Protein AF-A0A1F9VHB9-F1 (afdb_monomer)

Sequence (87 aa):
NRGNLYARQEIEAPVRTLTTSVLTRGLELKMLPVRSSRPIPKEKLFAAMDAVKLITVTTPVKAGTVIAPDFLGLGVDLVACRGLEKA

Foldseek 3Di:
DDDDPPPPPPDDFPWDWDWDWAAEDQWPDRTFIKIKPDTDGPVCNVVLVVVRPVQYHHAWDAFQDFSAQCRVVPRITITTRGTIHGD

Mean predicted aligned error: 7.5 Å

Nearest PDB structures (foldseek):
  2jov-assembly1_A  TM=9.237E-01  e=2.569E-05  Clostridium perfringens

Secondary structure (DSSP, 8-state):
---TTSSS--SS--EE--EEEEEESSBSSSEEEEEESS-EETTHHHHHHHHHHH-EE-S-B-TT-EEETTGGGSS--EEESS-B-B-

Radius of gyration: 15.06 Å; Cα contacts (8 Å, |Δi|>4): 163; chains: 1; bounding box: 36×37×32 Å

pLDDT: mean 84.98, std 16.18, range [43.03, 96.19]

Solvent-accessible surface area (backbone atoms only — not comparable to full-atom values): 5173 Å² total; per-residue (Å²): 135,84,79,82,86,79,80,79,82,81,86,93,68,71,56,41,67,49,76,52,61,30,42,31,48,74,36,68,48,62,58,46,51,28,28,41,74,46,66,40,50,55,84,48,48,63,60,48,53,58,56,35,72,73,42,70,47,67,67,69,45,48,55,70,37,74,77,35,73,46,44,93,75,68,80,30,31,32,24,26,69,49,60,45,49,68,100

Structure (mmCIF, N/CA/C/O backbone):
data_AF-A0A1F9VHB9-F1
#
_entry.id   AF-A0A1F9VHB9-F1
#
loop_
_atom_site.group_PDB
_atom_site.id
_atom_site.type_symbol
_atom_site.label_atom_id
_atom_site.label_alt_id
_atom_site.label_comp_id
_atom_site.label_asym_id
_atom_site.label_entity_id
_atom_site.label_seq_id
_atom_site.pdbx_PDB_ins_code
_atom_site.Cartn_x
_atom_site.Cartn_y
_atom_site.Cartn_z
_atom_site.occupancy
_atom_site.B_iso_or_equiv
_atom_site.auth_seq_id
_atom_site.auth_comp_id
_atom_site.auth_asym_id
_atom_site.auth_atom_id
_atom_site.pdbx_PDB_model_num
ATOM 1 N N . ASN A 1 1 ? 18.256 -28.422 -6.394 1.00 43.03 1 ASN A N 1
ATOM 2 C CA . ASN A 1 1 ? 17.983 -27.362 -7.393 1.00 43.03 1 ASN A CA 1
ATOM 3 C C . ASN A 1 1 ? 17.583 -26.072 -6.669 1.00 43.03 1 ASN A C 1
ATOM 5 O O . ASN A 1 1 ? 16.422 -25.711 -6.684 1.00 43.03 1 ASN A O 1
ATOM 9 N N . ARG A 1 2 ? 18.391 -25.449 -5.800 1.00 43.81 2 ARG A N 1
ATOM 10 C CA . ARG A 1 2 ? 19.586 -24.618 -6.070 1.00 43.81 2 ARG A CA 1
ATOM 11 C C . ARG A 1 2 ? 19.462 -23.731 -7.323 1.00 43.81 2 ARG A C 1
ATOM 13 O O . ARG A 1 2 ? 19.742 -24.186 -8.420 1.00 43.81 2 ARG A O 1
ATOM 20 N N . GLY A 1 3 ? 19.082 -22.467 -7.110 1.00 47.66 3 GLY A N 1
ATOM 21 C CA . GLY A 1 3 ? 19.929 -21.344 -7.535 1.00 47.66 3 GLY A CA 1
ATOM 22 C C . GLY A 1 3 ? 19.601 -20.574 -8.817 1.00 47.66 3 GLY A C 1
ATOM 23 O O . GLY A 1 3 ? 20.337 -19.644 -9.107 1.00 47.66 3 GLY A O 1
ATOM 24 N N . ASN A 1 4 ? 18.537 -20.885 -9.564 1.00 45.09 4 ASN A N 1
ATOM 25 C CA . ASN A 1 4 ? 18.337 -20.282 -10.900 1.00 45.09 4 ASN A CA 1
ATOM 26 C C . ASN A 1 4 ? 17.381 -19.077 -10.984 1.00 45.09 4 ASN A C 1
ATOM 28 O O . ASN A 1 4 ? 17.176 -18.543 -12.068 1.00 45.09 4 ASN A O 1
ATOM 32 N N . LEU A 1 5 ? 16.818 -18.609 -9.867 1.00 46.91 5 LEU A N 1
ATOM 33 C CA . LEU A 1 5 ? 15.973 -17.399 -9.849 1.00 46.91 5 LEU A CA 1
ATOM 34 C C . LEU A 1 5 ? 16.715 -16.133 -9.396 1.00 46.91 5 LEU A C 1
ATOM 36 O O . LEU A 1 5 ? 16.105 -15.076 -9.291 1.00 46.91 5 LEU A O 1
ATOM 40 N N . TYR A 1 6 ? 18.023 -16.229 -9.141 1.00 44.69 6 TYR A N 1
ATOM 41 C CA . TYR A 1 6 ? 18.818 -15.152 -8.538 1.00 44.69 6 TYR A CA 1
ATOM 42 C C . TYR A 1 6 ? 19.741 -14.401 -9.515 1.00 44.69 6 TYR A C 1
ATOM 44 O O . TYR A 1 6 ? 20.535 -13.579 -9.077 1.00 44.69 6 TYR A O 1
ATOM 52 N N . ALA A 1 7 ? 19.646 -14.655 -10.826 1.00 43.84 7 ALA A N 1
ATOM 53 C CA . ALA A 1 7 ? 20.632 -14.183 -11.810 1.00 43.84 7 ALA A CA 1
ATOM 54 C C . ALA A 1 7 ? 20.050 -13.345 -12.971 1.00 43.84 7 ALA A C 1
ATOM 56 O O . ALA A 1 7 ? 20.646 -13.282 -14.041 1.00 43.84 7 ALA A O 1
ATOM 57 N N . ARG A 1 8 ? 18.872 -12.719 -12.804 1.00 46.72 8 ARG A N 1
ATOM 58 C CA . ARG A 1 8 ? 18.268 -11.836 -13.831 1.00 46.72 8 ARG A CA 1
ATOM 59 C C . ARG A 1 8 ? 17.602 -10.575 -13.266 1.00 46.72 8 ARG A C 1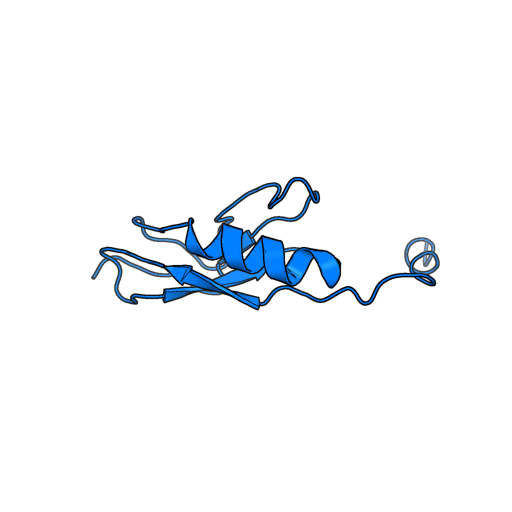
ATOM 61 O O . ARG A 1 8 ? 16.504 -10.219 -13.677 1.00 46.72 8 ARG A O 1
ATOM 68 N N . GLN A 1 9 ? 18.240 -9.904 -12.310 1.00 50.22 9 GLN A N 1
ATOM 69 C CA . GLN A 1 9 ? 17.877 -8.519 -11.955 1.00 50.22 9 GLN A CA 1
ATOM 70 C C . GLN A 1 9 ? 19.109 -7.613 -11.855 1.00 50.22 9 GLN A C 1
ATOM 72 O O . GLN A 1 9 ? 19.139 -6.648 -11.098 1.00 50.22 9 GLN A O 1
ATOM 77 N N . GLU A 1 10 ? 20.137 -7.920 -12.640 1.00 50.16 10 GLU A N 1
ATOM 78 C CA . GLU A 1 10 ? 21.064 -6.893 -13.090 1.00 50.16 10 GLU A CA 1
ATOM 79 C C . GLU A 1 10 ? 20.394 -6.164 -14.260 1.00 50.16 10 GLU A C 1
ATOM 81 O O . GLU A 1 10 ? 19.948 -6.824 -15.196 1.00 50.16 10 GLU A O 1
ATOM 86 N N . ILE A 1 11 ? 20.378 -4.824 -14.185 1.00 53.22 11 ILE A N 1
ATOM 87 C CA . ILE A 1 11 ? 20.095 -3.848 -15.258 1.00 53.22 11 ILE A CA 1
ATOM 88 C C . ILE A 1 11 ? 18.670 -3.224 -15.229 1.00 53.22 11 ILE A C 1
ATOM 90 O O . ILE A 1 11 ? 17.668 -3.864 -15.524 1.00 53.22 11 ILE A O 1
ATOM 94 N N . GLU A 1 12 ? 18.619 -1.936 -14.828 1.00 49.47 12 GLU A N 1
ATOM 95 C CA . GLU A 1 12 ? 18.012 -0.784 -15.557 1.00 49.47 12 GLU A CA 1
ATOM 96 C C . GLU A 1 12 ? 17.044 0.188 -14.850 1.00 49.47 12 GLU A C 1
ATOM 98 O O . GLU A 1 12 ? 16.893 1.309 -15.331 1.00 49.47 12 GLU A O 1
ATOM 103 N N . ALA A 1 13 ? 16.484 -0.097 -13.670 1.00 57.06 13 ALA A N 1
ATOM 104 C CA . ALA A 1 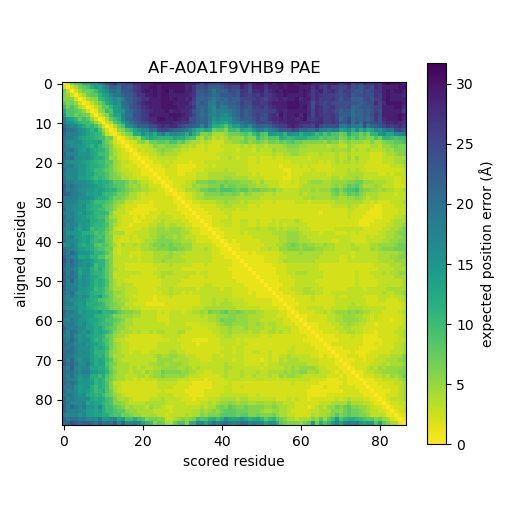13 ? 15.715 0.925 -12.941 1.00 57.06 13 ALA A CA 1
ATOM 105 C C . ALA A 1 13 ? 15.838 0.775 -11.418 1.00 57.06 13 ALA A C 1
ATOM 107 O O . ALA A 1 13 ? 15.710 -0.335 -10.904 1.00 57.06 13 ALA A O 1
ATOM 108 N N . PRO A 1 14 ? 16.044 1.864 -10.649 1.00 71.62 14 PRO A N 1
ATOM 109 C CA . PRO A 1 14 ? 16.066 1.789 -9.194 1.00 71.62 14 PRO A CA 1
ATOM 110 C C . PRO A 1 14 ? 14.663 1.453 -8.670 1.00 71.62 14 PRO A C 1
ATOM 112 O O . PRO A 1 14 ? 13.851 2.345 -8.430 1.00 71.62 14 PRO A O 1
ATOM 115 N N . VAL A 1 15 ? 14.355 0.169 -8.503 1.00 79.38 15 VAL A N 1
ATOM 116 C CA . VAL A 1 15 ? 13.097 -0.283 -7.903 1.00 79.38 15 VAL A CA 1
ATOM 117 C C . VAL A 1 15 ? 13.128 -0.072 -6.391 1.00 79.38 15 VAL A C 1
ATOM 119 O O . VAL A 1 15 ? 14.170 -0.196 -5.746 1.00 79.38 15 VAL A O 1
ATOM 122 N N . ARG A 1 16 ? 11.986 0.287 -5.804 1.00 81.88 16 ARG A N 1
ATOM 123 C CA . ARG A 1 16 ? 11.831 0.452 -4.353 1.00 81.88 16 ARG A CA 1
ATOM 124 C C . ARG A 1 16 ? 10.509 -0.147 -3.909 1.00 81.88 16 ARG A C 1
ATOM 126 O O . ARG A 1 16 ? 9.515 -0.059 -4.625 1.00 81.88 16 ARG A O 1
ATOM 133 N N . THR A 1 17 ? 10.484 -0.729 -2.715 1.00 86.50 17 THR A N 1
ATOM 134 C CA . THR A 1 17 ? 9.216 -1.034 -2.048 1.00 86.50 17 THR A CA 1
ATOM 135 C C . THR A 1 17 ? 8.514 0.287 -1.760 1.00 86.50 17 THR A C 1
ATOM 137 O O . THR A 1 17 ? 9.078 1.153 -1.089 1.00 86.50 17 THR A O 1
ATOM 140 N N . LEU A 1 18 ? 7.308 0.461 -2.297 1.00 88.31 18 LEU A N 1
ATOM 141 C CA . LEU A 1 18 ? 6.488 1.620 -1.984 1.00 88.31 18 LEU A CA 1
ATOM 142 C C . LEU A 1 18 ? 5.967 1.439 -0.563 1.00 88.31 18 LEU A C 1
ATOM 144 O O . LEU A 1 18 ? 5.266 0.468 -0.296 1.00 88.31 18 LEU A O 1
ATOM 148 N N . THR A 1 19 ? 6.284 2.377 0.319 1.00 91.56 19 THR A N 1
ATOM 149 C CA . THR A 1 19 ? 5.724 2.447 1.671 1.00 91.56 19 THR A CA 1
ATOM 150 C C . THR A 1 19 ? 4.998 3.775 1.783 1.00 91.56 19 THR A C 1
ATOM 152 O O . THR A 1 19 ? 5.612 4.829 1.639 1.00 91.56 19 THR A O 1
ATOM 155 N N . THR A 1 20 ? 3.686 3.727 1.974 1.00 93.19 20 THR A N 1
ATOM 156 C CA . THR A 1 20 ? 2.822 4.912 1.989 1.00 93.19 20 THR A CA 1
ATOM 157 C C . THR A 1 20 ? 1.632 4.675 2.915 1.00 93.19 20 THR A C 1
ATOM 159 O O . THR A 1 20 ? 1.570 3.662 3.609 1.00 93.19 20 THR A O 1
ATOM 162 N N . SER A 1 21 ? 0.690 5.602 2.977 1.00 94.56 21 SER A N 1
ATOM 163 C CA . SER A 1 21 ? -0.537 5.451 3.748 1.00 94.56 21 SER A CA 1
ATOM 164 C C . SER A 1 21 ? -1.756 5.806 2.911 1.00 94.56 21 SER A C 1
ATOM 166 O O . SER 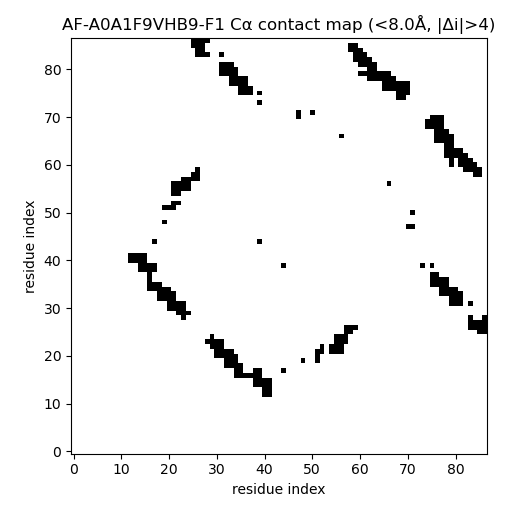A 1 21 ? -1.726 6.736 2.110 1.00 94.56 21 SER A O 1
ATOM 168 N N . VAL A 1 22 ? -2.839 5.057 3.110 1.00 94.81 22 VAL A N 1
ATOM 169 C CA . VAL A 1 22 ? -4.156 5.365 2.536 1.00 94.81 22 VAL A CA 1
ATOM 170 C C . VAL A 1 22 ? -5.014 6.060 3.580 1.00 94.81 22 VAL A C 1
ATOM 172 O O . VAL A 1 22 ? -4.883 5.807 4.784 1.00 94.81 22 VAL A O 1
ATOM 175 N N . LEU A 1 23 ? -5.894 6.945 3.118 1.00 95.25 23 LEU A N 1
ATOM 176 C CA . LEU A 1 23 ? -6.853 7.612 3.983 1.00 95.25 23 LEU A CA 1
ATOM 177 C C . LEU A 1 23 ? -7.858 6.587 4.508 1.00 95.25 23 LEU A C 1
ATOM 179 O O . LEU A 1 23 ? -8.326 5.717 3.773 1.00 95.25 23 LEU A O 1
ATOM 183 N N . THR A 1 24 ? -8.227 6.714 5.773 1.00 94.56 24 THR A N 1
ATOM 184 C CA . THR A 1 24 ? -9.285 5.912 6.383 1.00 94.56 24 THR A CA 1
ATOM 185 C C . THR A 1 24 ? -10.387 6.809 6.922 1.00 94.56 24 THR A C 1
ATOM 187 O O . THR A 1 24 ? -10.142 7.927 7.382 1.00 94.56 24 THR A O 1
ATOM 190 N N . ARG A 1 25 ? -11.630 6.329 6.868 1.00 93.94 25 ARG A N 1
ATOM 191 C CA . ARG A 1 25 ? -12.799 7.056 7.378 1.00 93.94 25 ARG A CA 1
ATOM 192 C C . ARG A 1 25 ? -13.659 6.120 8.221 1.00 93.94 25 ARG A C 1
ATOM 194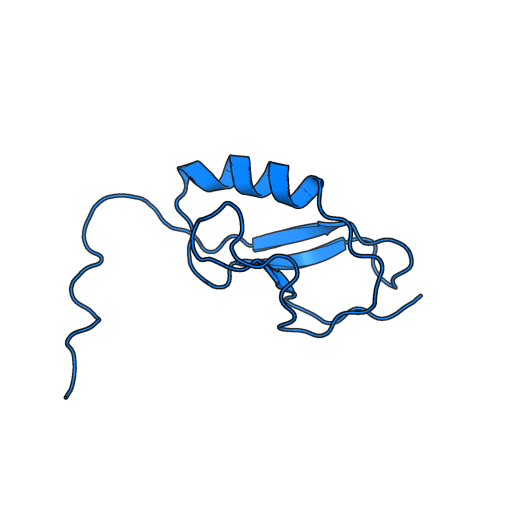 O O . ARG A 1 25 ? -14.066 5.071 7.740 1.00 93.94 25 ARG A O 1
ATOM 201 N N . GLY A 1 26 ? -13.950 6.525 9.459 1.00 90.50 26 GLY A N 1
ATOM 202 C CA . GLY A 1 26 ? -14.731 5.716 10.407 1.00 90.50 26 GLY A CA 1
ATOM 203 C C . GLY A 1 26 ? -13.943 4.587 11.085 1.00 90.50 26 GLY A C 1
ATOM 204 O O . GLY A 1 26 ? -14.551 3.683 11.649 1.00 90.50 26 GLY A O 1
ATOM 205 N N . LEU A 1 27 ? -12.608 4.630 11.018 1.00 92.31 27 LEU A N 1
ATOM 206 C CA . LEU A 1 27 ? -11.708 3.700 11.705 1.00 92.31 27 LEU A CA 1
ATOM 207 C C . LEU A 1 27 ? -10.928 4.421 12.807 1.00 92.31 27 LEU A C 1
ATOM 209 O O . LEU A 1 27 ? -10.846 5.651 12.810 1.00 92.31 27 LEU A O 1
ATOM 213 N N . GLU A 1 28 ? -10.333 3.643 13.707 1.00 91.25 28 GLU A N 1
ATOM 214 C CA . GLU A 1 28 ? -9.579 4.132 14.872 1.00 91.25 28 GLU A CA 1
ATOM 215 C C . GLU A 1 28 ? -8.428 5.097 14.511 1.00 91.25 28 GLU A C 1
ATOM 217 O O . GLU A 1 28 ? -8.144 6.042 15.246 1.00 91.25 28 GLU A O 1
ATOM 222 N N . LEU A 1 29 ? -7.790 4.911 13.348 1.00 90.62 29 LEU A N 1
ATOM 223 C CA . LEU A 1 29 ? -6.794 5.831 12.793 1.00 90.62 29 LEU A CA 1
ATOM 224 C C . LEU A 1 29 ? -7.333 6.474 11.518 1.00 90.62 29 LEU A C 1
ATOM 226 O O . LEU A 1 29 ? -8.102 5.851 10.792 1.00 90.62 29 LEU A O 1
ATOM 230 N N . LYS A 1 30 ? -6.870 7.697 11.219 1.00 91.75 30 LYS A N 1
ATOM 231 C CA . LYS A 1 30 ? -7.164 8.438 9.971 1.00 91.75 30 LYS A CA 1
ATOM 232 C C . LYS A 1 30 ? -6.282 8.035 8.784 1.00 91.75 30 LYS A C 1
ATOM 234 O O . LYS A 1 30 ? -6.586 8.395 7.651 1.00 91.75 30 LYS A O 1
ATOM 239 N N . MET A 1 31 ? -5.176 7.340 9.039 1.00 93.94 31 MET A N 1
ATOM 240 C CA . MET A 1 31 ? -4.277 6.850 8.000 1.00 93.94 31 MET A CA 1
ATOM 241 C C . MET A 1 31 ? -3.873 5.409 8.287 1.00 93.94 31 MET A C 1
ATOM 243 O O . MET A 1 31 ? -3.372 5.102 9.369 1.00 93.94 31 MET A O 1
ATOM 247 N N . LEU A 1 32 ? -4.055 4.539 7.296 1.00 94.56 32 LEU A N 1
ATOM 248 C CA . LEU A 1 32 ? -3.600 3.154 7.330 1.00 94.56 32 LEU A CA 1
ATOM 249 C C . LEU A 1 32 ? -2.258 3.045 6.604 1.00 94.56 32 LEU A C 1
ATOM 251 O O . LEU A 1 32 ? -2.212 3.339 5.407 1.00 94.56 32 LEU A O 1
ATOM 255 N N . PRO A 1 33 ? -1.178 2.591 7.262 1.00 95.12 33 PRO A N 1
ATOM 256 C CA . PRO A 1 33 ? 0.071 2.326 6.571 1.00 95.12 33 PRO A CA 1
ATOM 257 C C . PRO A 1 33 ? -0.087 1.110 5.656 1.00 95.12 33 PRO A C 1
ATOM 259 O O . PRO A 1 33 ? -0.527 0.034 6.075 1.00 95.12 33 PRO A O 1
ATOM 262 N N . VAL A 1 34 ? 0.313 1.289 4.405 1.00 95.56 34 VAL A N 1
ATOM 263 C CA . VAL A 1 34 ? 0.293 0.281 3.352 1.00 95.56 34 VAL A CA 1
ATOM 264 C C . VAL A 1 34 ? 1.664 0.188 2.691 1.00 95.56 34 VAL A C 1
ATOM 266 O O . VAL A 1 34 ? 2.463 1.128 2.694 1.00 95.56 34 VAL A O 1
ATOM 269 N N . ARG A 1 35 ? 1.941 -0.960 2.091 1.00 94.69 35 ARG A N 1
ATOM 270 C CA . ARG A 1 35 ? 3.136 -1.175 1.286 1.00 94.69 35 ARG A CA 1
ATOM 271 C C . ARG A 1 35 ? 2.807 -1.928 0.015 1.00 94.69 35 ARG A C 1
ATOM 273 O O . ARG A 1 35 ? 1.831 -2.673 -0.022 1.00 94.69 35 ARG A O 1
ATOM 280 N N . SER A 1 36 ? 3.647 -1.804 -0.999 1.00 94.31 36 SER A N 1
ATOM 281 C CA . SER A 1 36 ? 3.562 -2.693 -2.149 1.00 94.31 36 SER A CA 1
ATOM 282 C C . SER A 1 36 ? 3.995 -4.121 -1.777 1.00 94.31 36 SER A C 1
ATOM 284 O O . SER A 1 36 ? 4.869 -4.335 -0.926 1.00 94.31 36 SER A O 1
ATOM 286 N N . SER A 1 37 ? 3.373 -5.124 -2.398 1.00 93.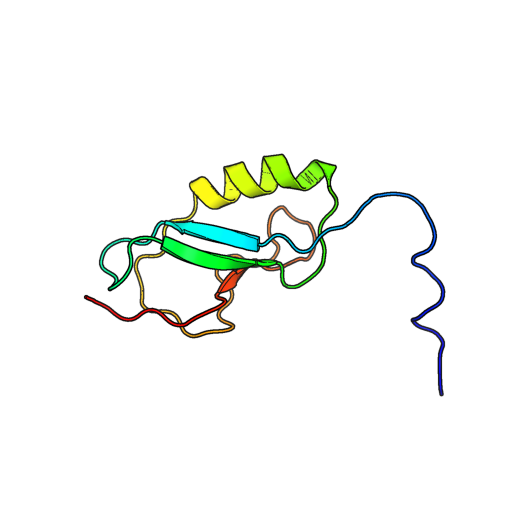50 37 SER A N 1
ATOM 287 C CA . SER A 1 37 ? 3.719 -6.536 -2.198 1.00 93.50 37 SER A CA 1
ATOM 288 C C . SER A 1 37 ? 5.084 -6.882 -2.801 1.00 93.50 37 SER A C 1
ATOM 290 O O . SER A 1 37 ? 5.776 -7.761 -2.287 1.00 93.50 37 SER A O 1
ATOM 292 N N . ARG A 1 38 ? 5.497 -6.145 -3.839 1.00 90.25 38 ARG A N 1
ATOM 293 C CA . ARG A 1 38 ? 6.788 -6.240 -4.536 1.00 90.25 38 ARG A CA 1
ATOM 294 C C . ARG A 1 38 ? 7.369 -4.840 -4.797 1.00 90.25 38 ARG A C 1
ATOM 296 O O . ARG A 1 38 ? 6.622 -3.859 -4.738 1.00 90.25 38 ARG A O 1
ATOM 303 N N . PRO A 1 39 ? 8.677 -4.709 -5.075 1.00 89.62 39 PRO A N 1
ATOM 304 C CA . PRO A 1 39 ? 9.270 -3.437 -5.483 1.00 89.62 39 PRO A CA 1
ATOM 305 C C . PRO A 1 39 ? 8.619 -2.889 -6.758 1.00 89.62 39 PRO A C 1
ATOM 307 O O . PRO A 1 39 ? 8.327 -3.654 -7.674 1.00 89.62 39 PRO A O 1
ATOM 310 N N . ILE A 1 40 ? 8.425 -1.570 -6.823 1.00 88.94 40 ILE A N 1
ATOM 311 C CA . ILE A 1 40 ? 7.935 -0.875 -8.020 1.00 88.94 40 ILE A CA 1
ATOM 312 C C . ILE A 1 40 ? 9.024 0.042 -8.604 1.00 88.94 40 ILE A C 1
ATOM 314 O O . ILE A 1 40 ? 9.889 0.513 -7.855 1.00 88.94 40 ILE A O 1
ATOM 318 N N . PRO A 1 41 ? 9.014 0.319 -9.921 1.00 88.56 41 PRO A N 1
ATOM 319 C CA . PRO A 1 41 ? 9.965 1.239 -10.548 1.00 88.56 41 PRO A CA 1
ATOM 320 C C . PRO A 1 41 ? 9.886 2.658 -9.967 1.00 88.56 41 PRO A C 1
ATOM 322 O O . PRO A 1 41 ? 8.793 3.165 -9.709 1.00 88.56 41 PRO A O 1
ATOM 325 N N . LYS A 1 42 ? 11.032 3.343 -9.811 1.00 84.56 42 LYS A N 1
ATOM 326 C CA . LYS A 1 42 ? 11.091 4.721 -9.271 1.00 84.56 42 LYS A CA 1
ATOM 327 C C . LYS A 1 42 ? 10.194 5.702 -10.025 1.00 84.56 42 LYS A C 1
ATOM 329 O O . LYS A 1 42 ? 9.556 6.543 -9.404 1.00 84.56 42 LYS A O 1
ATOM 334 N N . GLU A 1 43 ? 10.140 5.593 -11.345 1.00 87.44 43 GLU A N 1
ATOM 335 C CA . GLU A 1 43 ? 9.290 6.426 -12.206 1.00 87.44 43 GLU A CA 1
ATOM 336 C C . GLU A 1 43 ? 7.792 6.288 -11.890 1.00 87.44 43 GLU A C 1
ATOM 338 O O . GLU A 1 43 ? 7.036 7.245 -12.031 1.00 87.44 43 GLU A O 1
ATOM 343 N N . LYS A 1 44 ? 7.365 5.124 -11.383 1.00 88.69 44 LYS A N 1
ATOM 344 C CA . LYS A 1 44 ? 5.979 4.865 -10.985 1.00 88.69 44 LYS A CA 1
ATOM 345 C C . LYS A 1 44 ? 5.674 5.341 -9.570 1.00 88.69 44 LYS A C 1
ATOM 347 O O . LYS A 1 44 ? 4.505 5.362 -9.209 1.00 88.69 44 LYS A O 1
ATOM 352 N N . LEU A 1 45 ? 6.668 5.759 -8.775 1.00 88.62 45 LEU A N 1
ATOM 353 C CA . LEU A 1 45 ? 6.440 6.211 -7.396 1.00 88.62 45 LEU A CA 1
ATOM 354 C C . LEU A 1 45 ? 5.500 7.417 -7.336 1.00 88.62 45 LEU A C 1
ATOM 356 O O . LEU A 1 45 ? 4.607 7.435 -6.499 1.00 88.62 45 LEU A O 1
ATOM 360 N N . PHE A 1 46 ? 5.658 8.404 -8.221 1.00 89.81 46 PHE A N 1
ATOM 361 C CA . PHE A 1 46 ? 4.785 9.584 -8.222 1.00 89.81 46 PHE A CA 1
ATOM 362 C C . PHE A 1 46 ? 3.343 9.222 -8.595 1.00 89.81 46 PHE A C 1
ATOM 364 O O . PHE A 1 46 ? 2.424 9.532 -7.842 1.00 89.81 46 PHE A O 1
ATOM 371 N N . ALA A 1 47 ? 3.158 8.460 -9.679 1.00 91.75 47 ALA A N 1
ATOM 372 C CA . ALA A 1 47 ? 1.842 7.960 -10.081 1.00 91.75 47 ALA A CA 1
ATOM 373 C C . ALA A 1 47 ? 1.194 7.087 -8.990 1.00 91.75 47 ALA A C 1
ATOM 375 O O . ALA A 1 47 ? -0.004 7.182 -8.738 1.00 91.75 47 ALA A O 1
ATOM 376 N N . ALA A 1 48 ? 1.995 6.268 -8.304 1.00 91.88 48 ALA A N 1
ATOM 377 C CA . ALA A 1 48 ? 1.561 5.454 -7.177 1.00 91.88 48 ALA A CA 1
ATOM 378 C C . ALA A 1 48 ? 1.069 6.310 -6.009 1.00 91.88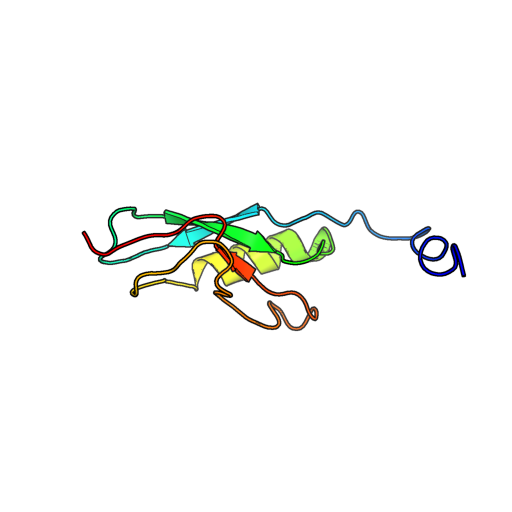 48 ALA A C 1
ATOM 380 O O . ALA A 1 48 ? 0.022 6.021 -5.437 1.00 91.88 48 ALA A O 1
ATOM 381 N N . MET A 1 49 ? 1.791 7.377 -5.667 1.00 90.88 49 MET A N 1
ATOM 382 C CA . MET A 1 49 ? 1.371 8.292 -4.608 1.00 90.88 49 MET A CA 1
ATOM 383 C C . MET A 1 49 ? 0.057 8.994 -4.950 1.00 90.88 49 MET A C 1
ATOM 385 O O . MET A 1 49 ? -0.793 9.135 -4.073 1.00 90.88 49 MET A O 1
ATOM 389 N N . ASP A 1 50 ? -0.144 9.402 -6.202 1.00 93.69 50 ASP A N 1
ATOM 390 C CA . ASP A 1 50 ? -1.393 10.048 -6.610 1.00 93.69 50 ASP A CA 1
ATOM 391 C C . ASP A 1 50 ? -2.571 9.071 -6.644 1.00 93.69 50 ASP A C 1
ATOM 393 O O . ASP A 1 50 ? -3.647 9.401 -6.152 1.00 93.69 50 ASP A O 1
ATOM 397 N N . ALA A 1 51 ? -2.361 7.837 -7.105 1.00 93.69 51 ALA A N 1
ATOM 398 C CA . ALA A 1 51 ? -3.386 6.799 -7.048 1.00 93.69 51 ALA A CA 1
ATOM 399 C C . ALA A 1 51 ? -3.748 6.407 -5.604 1.00 93.69 51 ALA A C 1
ATOM 401 O O . ALA A 1 51 ? -4.924 6.253 -5.287 1.00 93.69 51 ALA A O 1
ATOM 402 N N . VAL A 1 52 ? -2.764 6.312 -4.701 1.00 93.88 52 VAL A N 1
ATOM 403 C CA . VAL A 1 52 ? -2.988 6.035 -3.270 1.00 93.88 52 VAL A CA 1
ATOM 404 C C . VAL A 1 52 ? -3.871 7.099 -2.616 1.00 93.88 52 VAL A C 1
ATOM 406 O O . VAL A 1 52 ? -4.742 6.748 -1.824 1.00 93.88 52 VAL A O 1
ATOM 409 N N . LYS A 1 53 ? -3.703 8.384 -2.963 1.00 91.69 53 LYS A N 1
ATOM 410 C CA . LYS A 1 53 ? -4.534 9.479 -2.421 1.00 91.69 53 LYS A CA 1
ATOM 411 C C . LYS A 1 53 ? -6.017 9.350 -2.779 1.00 91.69 53 LYS A C 1
ATOM 413 O O . LYS A 1 53 ? -6.852 9.891 -2.061 1.00 91.69 53 LYS A O 1
ATOM 418 N N . LEU A 1 54 ? -6.344 8.661 -3.873 1.00 93.38 54 LEU A N 1
ATOM 419 C CA . LEU A 1 54 ? -7.727 8.422 -4.297 1.00 93.38 54 LEU A CA 1
ATOM 420 C C . LEU A 1 54 ? -8.377 7.254 -3.541 1.00 93.38 54 LEU A C 1
ATOM 422 O O . LEU A 1 54 ? -9.598 7.109 -3.560 1.00 93.38 54 LEU A O 1
ATOM 426 N N . ILE A 1 55 ? -7.583 6.429 -2.856 1.00 94.00 55 ILE A N 1
ATOM 427 C CA . ILE A 1 55 ? -8.067 5.274 -2.104 1.00 94.00 55 ILE A CA 1
ATOM 428 C C . ILE A 1 55 ? -8.470 5.722 -0.698 1.00 94.00 55 ILE A C 1
ATOM 430 O O . ILE A 1 55 ? -7.669 6.271 0.060 1.00 94.00 55 ILE A O 1
ATOM 434 N N . THR A 1 56 ? -9.718 5.433 -0.327 1.00 94.94 56 THR A N 1
ATOM 435 C CA . THR A 1 56 ? -10.216 5.599 1.043 1.00 94.94 56 THR A CA 1
ATOM 436 C C . THR A 1 56 ? -10.728 4.270 1.574 1.00 94.94 56 THR A C 1
ATOM 438 O O . THR A 1 56 ? -11.622 3.665 0.988 1.00 94.94 56 THR A O 1
ATOM 441 N N . VAL A 1 57 ? -10.190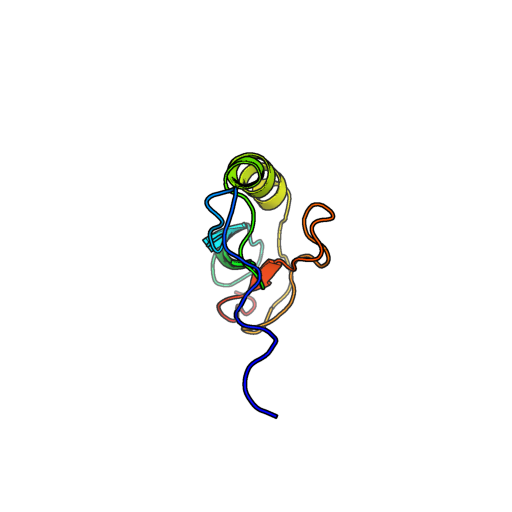 3.832 2.709 1.00 94.50 57 VAL A N 1
ATOM 442 C CA . VAL A 1 57 ? -10.608 2.602 3.387 1.00 94.50 57 VAL A CA 1
ATOM 443 C C . VAL A 1 57 ? -11.639 2.942 4.465 1.00 94.50 57 VAL A C 1
ATOM 4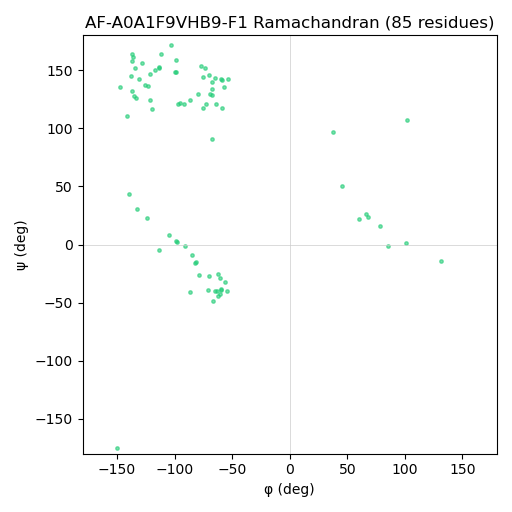45 O O . VAL A 1 57 ? -11.387 3.738 5.370 1.00 94.50 57 VAL A O 1
ATOM 448 N N . THR A 1 58 ? -12.825 2.347 4.365 1.00 93.94 58 THR A N 1
ATOM 449 C CA . THR A 1 58 ? -13.964 2.607 5.268 1.00 93.94 58 THR A CA 1
ATOM 450 C C . THR A 1 58 ? -14.343 1.405 6.128 1.00 93.94 58 THR A C 1
ATOM 452 O O . THR A 1 58 ? -15.215 1.498 6.990 1.00 93.94 58 THR A O 1
ATOM 455 N N . THR A 1 59 ? -13.695 0.265 5.903 1.00 92.44 59 THR A N 1
ATOM 456 C CA . THR A 1 59 ? -13.970 -0.995 6.591 1.00 92.44 59 THR A CA 1
ATOM 457 C C . THR A 1 59 ? -12.754 -1.443 7.390 1.00 92.44 59 THR A C 1
ATOM 459 O O . THR A 1 59 ? -11.629 -1.175 6.961 1.00 92.44 59 THR A O 1
ATOM 462 N N . PRO A 1 60 ? -12.950 -2.159 8.510 1.00 93.12 60 PRO A N 1
ATOM 463 C CA . PRO A 1 60 ? -11.853 -2.786 9.227 1.00 93.12 60 PRO A CA 1
ATOM 464 C C . PRO A 1 60 ? -11.013 -3.675 8.321 1.00 93.12 60 PRO A C 1
ATOM 466 O O . PRO A 1 60 ? -11.536 -4.360 7.438 1.00 93.12 60 PRO A O 1
ATOM 469 N N . VAL A 1 61 ? -9.707 -3.666 8.551 1.00 94.38 61 VAL A N 1
ATOM 470 C CA . VAL A 1 61 ? -8.742 -4.465 7.795 1.00 94.38 61 VAL A CA 1
ATOM 471 C C . VAL A 1 61 ? -7.780 -5.140 8.750 1.00 94.38 61 VAL A C 1
ATOM 473 O O . VAL A 1 61 ? -7.483 -4.622 9.821 1.00 94.38 61 VAL A O 1
ATOM 476 N N . LYS A 1 62 ? -7.241 -6.287 8.343 1.00 94.69 62 LYS A N 1
ATOM 477 C CA . LYS A 1 62 ? -6.170 -6.979 9.069 1.00 94.69 62 LYS A CA 1
ATOM 478 C C . LYS A 1 62 ? -4.817 -6.676 8.434 1.00 94.69 62 LYS A C 1
ATOM 480 O O . LYS A 1 62 ? -4.737 -6.338 7.251 1.00 94.69 62 LYS A O 1
ATOM 485 N N . ALA A 1 63 ? -3.740 -6.855 9.191 1.00 93.94 63 ALA A N 1
ATOM 486 C CA . ALA A 1 63 ? -2.397 -6.829 8.620 1.00 93.94 63 ALA A CA 1
ATOM 487 C C . ALA A 1 63 ? -2.278 -7.879 7.499 1.00 93.94 63 ALA A C 1
ATOM 489 O O . ALA A 1 63 ? -2.757 -9.001 7.645 1.00 93.94 63 ALA A O 1
ATOM 490 N N . GLY A 1 64 ? -1.669 -7.507 6.374 1.00 93.19 64 GLY A N 1
ATOM 491 C CA . GLY A 1 64 ? -1.559 -8.363 5.191 1.00 93.19 64 GLY A CA 1
ATOM 492 C C . GLY A 1 64 ? -2.764 -8.321 4.245 1.00 93.19 64 GLY A C 1
ATOM 493 O O . GLY A 1 64 ? -2.719 -8.961 3.199 1.00 93.19 64 GLY A O 1
ATOM 494 N N . THR A 1 65 ? -3.817 -7.560 4.560 1.00 95.19 65 THR A N 1
ATOM 495 C CA . THR A 1 65 ? -4.976 -7.408 3.663 1.00 95.19 65 THR A CA 1
ATOM 496 C C . THR A 1 65 ? -4.581 -6.649 2.400 1.00 95.19 65 THR A C 1
ATOM 498 O O . THR A 1 65 ? -3.944 -5.597 2.484 1.00 95.19 65 THR A O 1
ATOM 501 N N . VAL A 1 66 ? -4.991 -7.149 1.235 1.00 96.19 66 VAL A N 1
ATOM 502 C CA . VAL A 1 66 ? -4.839 -6.439 -0.040 1.00 96.19 66 VAL A CA 1
ATOM 503 C C . VAL A 1 66 ? -5.879 -5.322 -0.117 1.00 96.19 66 VAL A C 1
ATOM 505 O O . VAL A 1 66 ? -7.078 -5.577 -0.087 1.00 96.19 66 VAL A O 1
ATOM 508 N N . ILE A 1 67 ? -5.403 -4.083 -0.198 1.00 94.69 67 ILE A N 1
ATOM 509 C CA . ILE A 1 67 ? -6.211 -2.867 -0.329 1.00 94.69 67 ILE A CA 1
ATOM 510 C C . ILE A 1 67 ? -6.518 -2.573 -1.798 1.00 94.69 67 ILE A C 1
ATOM 512 O O . ILE A 1 67 ? -7.635 -2.185 -2.126 1.00 94.69 67 ILE A O 1
ATOM 516 N N . ALA A 1 68 ? -5.536 -2.767 -2.678 1.00 94.06 68 ALA A N 1
ATOM 517 C CA . ALA A 1 68 ? -5.708 -2.625 -4.119 1.00 94.06 68 ALA A CA 1
ATOM 518 C C . ALA A 1 68 ? -4.905 -3.720 -4.836 1.00 94.06 68 ALA A C 1
ATOM 520 O O . ALA A 1 68 ? -3.671 -3.686 -4.768 1.00 94.06 68 ALA A O 1
ATOM 521 N N . PRO A 1 69 ? -5.565 -4.705 -5.470 1.00 94.81 69 PRO A N 1
ATOM 522 C CA . PRO A 1 69 ? -4.880 -5.693 -6.294 1.00 94.81 69 PRO A CA 1
ATOM 523 C C . PRO A 1 69 ? -4.421 -5.065 -7.615 1.00 94.81 69 PRO A C 1
ATOM 525 O O . PRO A 1 69 ? -5.047 -4.118 -8.088 1.00 94.81 69 PRO A O 1
ATOM 528 N N . ASP A 1 70 ? -3.344 -5.598 -8.197 1.00 92.50 70 ASP A N 1
ATOM 529 C CA . ASP A 1 70 ? -2.782 -5.139 -9.483 1.00 92.50 70 ASP A CA 1
ATOM 530 C C . ASP A 1 70 ? -2.668 -3.603 -9.592 1.00 92.50 70 ASP A C 1
ATOM 532 O O . ASP A 1 70 ? -3.131 -2.933 -10.519 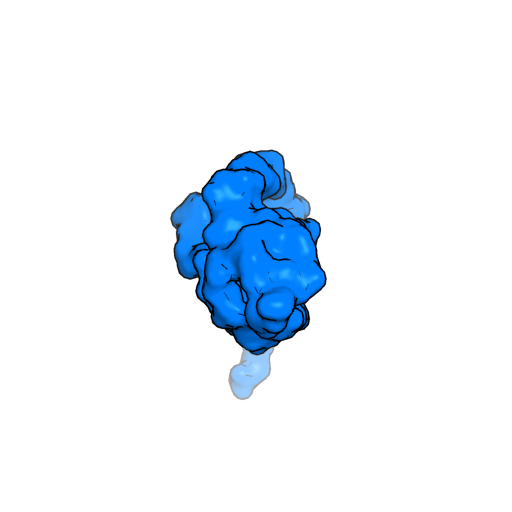1.00 92.50 70 ASP A O 1
ATOM 536 N N . PHE A 1 71 ? -2.068 -3.019 -8.562 1.00 92.12 71 PHE A N 1
ATOM 537 C CA . PHE A 1 71 ? -1.917 -1.591 -8.388 1.00 92.12 71 PHE A CA 1
ATOM 538 C C . PHE A 1 71 ? -1.148 -0.972 -9.565 1.00 92.12 71 PHE A C 1
ATOM 540 O O . PHE A 1 71 ? 0.020 -1.286 -9.808 1.00 92.12 71 PHE A O 1
ATOM 547 N N . LEU A 1 72 ? -1.826 -0.070 -10.285 1.00 88.06 72 LEU A N 1
ATOM 548 C CA . LEU A 1 72 ? -1.362 0.568 -11.525 1.00 88.06 72 LEU A CA 1
ATOM 549 C C . LEU A 1 72 ? -1.069 -0.397 -12.693 1.00 88.06 72 LEU A C 1
ATOM 551 O O . LEU A 1 72 ? -0.313 -0.031 -13.594 1.00 88.06 72 LEU A O 1
ATOM 555 N N . GLY A 1 73 ? -1.637 -1.608 -12.695 1.00 88.56 73 GLY A N 1
ATOM 556 C CA . GLY A 1 73 ? -1.392 -2.602 -13.749 1.00 88.56 73 GLY A CA 1
ATOM 557 C C . GLY A 1 73 ? 0.041 -3.145 -13.752 1.00 88.56 73 GLY A C 1
ATOM 558 O O . GLY A 1 73 ? 0.559 -3.542 -14.795 1.00 88.56 73 GLY A O 1
ATOM 559 N N . LEU A 1 74 ? 0.732 -3.072 -12.609 1.00 86.56 74 LEU A N 1
ATOM 560 C CA . LEU A 1 74 ? 2.134 -3.478 -12.469 1.00 86.56 74 LEU A CA 1
ATOM 561 C C . LEU A 1 74 ? 2.296 -4.949 -12.049 1.00 86.56 74 LEU A C 1
ATOM 563 O O . LEU A 1 74 ? 3.425 -5.407 -11.874 1.00 86.56 74 LEU A O 1
ATOM 567 N N . GLY A 1 75 ? 1.206 -5.689 -11.824 1.00 89.75 75 GLY A N 1
ATOM 568 C CA . GLY A 1 75 ? 1.240 -7.022 -11.217 1.00 89.75 75 GLY A CA 1
ATOM 569 C C . GLY A 1 75 ? 1.698 -6.998 -9.753 1.00 89.75 75 GLY A C 1
ATOM 570 O O . GLY A 1 75 ? 2.294 -7.963 -9.255 1.00 89.75 75 GLY A O 1
ATOM 571 N N . VAL A 1 76 ? 1.486 -5.868 -9.071 1.00 91.81 76 VAL A N 1
ATOM 572 C CA . VAL A 1 76 ? 1.886 -5.625 -7.680 1.00 91.81 76 VAL A CA 1
ATOM 573 C C . VAL A 1 76 ? 0.675 -5.190 -6.879 1.00 91.81 76 VAL A C 1
ATOM 575 O O . VAL A 1 76 ? -0.076 -4.339 -7.324 1.00 91.81 76 VAL A O 1
ATOM 578 N N . ASP A 1 77 ? 0.517 -5.705 -5.668 1.00 95.69 77 ASP A N 1
ATOM 579 C CA . ASP A 1 77 ? -0.629 -5.380 -4.822 1.00 95.69 77 ASP A CA 1
ATOM 580 C C . ASP A 1 77 ? -0.251 -4.331 -3.780 1.00 95.69 77 ASP A C 1
ATOM 582 O O . ASP A 1 77 ? 0.880 -4.307 -3.287 1.00 95.69 77 ASP A O 1
ATOM 586 N N . LEU A 1 78 ? -1.206 -3.491 -3.395 1.00 94.94 78 LEU A N 1
ATOM 587 C CA . LEU A 1 78 ? -1.087 -2.605 -2.245 1.00 94.94 78 LEU A CA 1
ATOM 588 C C . LEU A 1 78 ? -1.647 -3.314 -1.012 1.00 94.94 78 LEU A C 1
ATOM 590 O O . LEU A 1 78 ? -2.812 -3.700 -0.995 1.00 94.94 78 LEU A O 1
ATOM 594 N N . VAL A 1 79 ? -0.829 -3.488 0.021 1.00 96.19 79 VAL A N 1
ATOM 595 C CA . VAL A 1 79 ? -1.117 -4.348 1.174 1.00 96.19 79 VAL A CA 1
ATOM 596 C C . VAL A 1 79 ? -1.038 -3.558 2.476 1.00 96.19 79 VAL A C 1
ATOM 598 O O . VAL A 1 79 ? -0.097 -2.796 2.687 1.00 96.19 79 VAL A O 1
ATOM 601 N N . ALA A 1 80 ? -1.991 -3.768 3.380 1.00 96.00 80 ALA A N 1
ATOM 602 C CA . ALA A 1 80 ? -1.999 -3.175 4.712 1.00 96.00 80 ALA A CA 1
ATOM 603 C C . ALA A 1 80 ? -0.858 -3.718 5.584 1.00 96.00 80 ALA A C 1
ATOM 605 O O . ALA A 1 80 ? -0.710 -4.928 5.760 1.00 96.00 80 ALA A O 1
ATOM 606 N N . CYS A 1 81 ? -0.071 -2.825 6.185 1.00 94.00 81 CYS A N 1
ATOM 607 C CA . CYS A 1 81 ? 1.008 -3.209 7.099 1.00 94.00 81 CYS A CA 1
ATOM 608 C C . CYS A 1 81 ? 0.499 -3.562 8.501 1.00 94.00 81 CYS A C 1
ATOM 610 O O . CYS A 1 81 ? 1.145 -4.326 9.212 1.00 94.00 81 CYS A O 1
ATOM 612 N N . ARG A 1 82 ? -0.648 -3.010 8.905 1.00 93.00 82 ARG A N 1
ATOM 613 C CA . ARG A 1 82 ? -1.278 -3.268 10.205 1.00 93.00 82 ARG A CA 1
ATOM 614 C C . ARG A 1 82 ? -2.778 -3.461 10.054 1.00 93.00 82 ARG A C 1
ATOM 616 O O . ARG A 1 82 ? -3.347 -3.086 9.032 1.00 93.00 82 ARG A O 1
ATOM 623 N N . GLY A 1 83 ? -3.394 -4.016 11.090 1.00 92.19 83 GLY A N 1
ATOM 624 C CA . GLY A 1 83 ? -4.843 -3.989 11.217 1.00 92.19 83 GLY A CA 1
ATOM 625 C C . GLY A 1 83 ? -5.354 -2.625 11.683 1.00 92.19 83 GLY A C 1
ATOM 626 O O . GLY A 1 83 ? -4.619 -1.880 12.346 1.00 92.19 83 GLY A O 1
ATOM 627 N N . LEU A 1 84 ? -6.595 -2.329 11.306 1.00 92.62 84 LEU A N 1
ATOM 628 C CA . LEU A 1 84 ? -7.396 -1.232 11.831 1.00 92.62 84 LEU A CA 1
ATOM 629 C C . LEU A 1 84 ? -8.818 -1.708 12.084 1.00 92.62 84 LEU A C 1
ATOM 631 O O . LEU A 1 84 ? -9.433 -2.290 11.189 1.00 92.62 84 LEU A O 1
ATOM 635 N N . GLU A 1 85 ? -9.340 -1.386 13.260 1.00 91.62 85 GLU A N 1
ATOM 636 C CA . GLU A 1 85 ? -10.725 -1.642 13.647 1.00 91.62 85 GLU A CA 1
ATOM 637 C C . GLU A 1 85 ? -11.581 -0.363 13.585 1.00 91.62 85 GLU A C 1
ATOM 639 O O . GLU A 1 85 ? -11.085 0.747 13.348 1.00 91.62 85 GLU A O 1
ATOM 644 N N . LYS A 1 86 ? -12.901 -0.520 13.748 1.00 85.88 86 LYS A N 1
ATOM 645 C CA . LYS A 1 86 ? -13.816 0.628 13.857 1.00 85.88 86 LYS A CA 1
ATOM 646 C C . LYS A 1 86 ? -13.513 1.417 15.134 1.00 85.88 86 LYS A C 1
ATOM 648 O O . LYS A 1 86 ? -13.176 0.815 16.151 1.00 85.88 86 LYS A O 1
ATOM 653 N N . ALA A 1 87 ? -13.628 2.742 15.038 1.00 74.94 87 ALA A N 1
ATOM 654 C CA . ALA A 1 87 ? -13.581 3.638 16.194 1.00 74.94 87 ALA A CA 1
ATOM 655 C C . ALA A 1 87 ? -14.844 3.508 17.056 1.00 74.94 87 ALA A C 1
ATOM 657 O O . ALA A 1 87 ? -15.916 3.209 16.474 1.00 74.94 87 ALA A O 1
#